Protein AF-A0A1F8NTC1-F1 (afdb_monomer_lite)

Sequence (89 aa):
MAVNSRLEEYASVLRIRTSGYRRNAAITGALFSFAFLAFVASGLVGGTWGRPQALELAGVAVLGSAFLTAWVRLEIARALAQVVTALRD

Foldseek 3Di:
DVVLVVLVVVLVVLVVVLVVLVVQLVVLVVVLVVLVVVLVVCPVPDDPPDDPNVVSVVVSVVSVVSNVVSVVSNVVSVVVSVVSVVVND

pLDDT: mean 76.8, std 8.32, range [54.03, 88.56]

Radius of gyration: 19.93 Å; chains: 1; bounding box: 47×14×60 Å

Secondary structure (DSSP, 8-state):
-HHHHHHHHHHHHHHHHHHHHHHHHHHHHHHHHHHHHHHH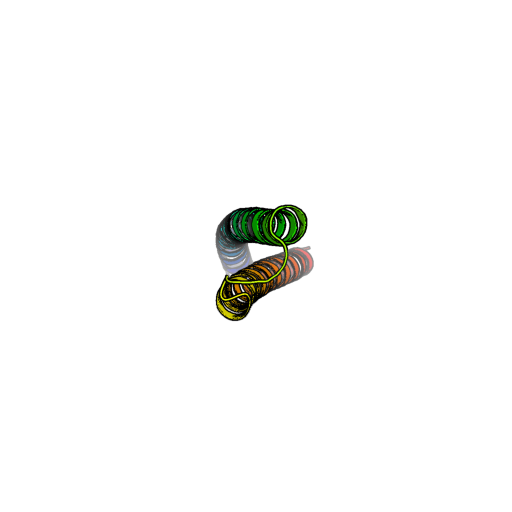HHHHHS-SSSS-HHHHHHHHHHHHHHHHHHHHHHHHHHHHHHHHHHTT-

Structure (mmCIF, N/CA/C/O backbone):
data_AF-A0A1F8NTC1-F1
#
_entry.id   AF-A0A1F8NTC1-F1
#
loop_
_atom_site.group_PDB
_atom_site.id
_atom_site.type_symbol
_atom_site.label_atom_id
_atom_site.label_alt_id
_atom_site.label_comp_id
_atom_site.label_asym_id
_atom_site.label_entity_id
_atom_site.label_seq_id
_atom_site.pdbx_PDB_ins_code
_atom_site.Cartn_x
_atom_site.Cartn_y
_atom_site.Cartn_z
_atom_site.occupancy
_atom_site.B_iso_or_equiv
_atom_site.auth_seq_id
_atom_site.auth_comp_id
_atom_site.auth_asym_id
_atom_site.auth_atom_id
_atom_site.pdbx_PDB_model_num
ATOM 1 N N . MET A 1 1 ? -22.504 -1.856 33.702 1.00 55.03 1 MET A N 1
ATOM 2 C CA . MET A 1 1 ? -22.123 -0.523 33.171 1.00 55.03 1 MET A CA 1
ATOM 3 C C . MET A 1 1 ? -20.658 -0.435 32.721 1.00 55.03 1 MET A C 1
ATOM 5 O O . MET A 1 1 ? -20.429 0.105 31.652 1.00 55.03 1 MET A O 1
ATOM 9 N N . ALA A 1 2 ? -19.681 -1.019 33.431 1.00 60.75 2 ALA A N 1
ATOM 10 C CA . ALA A 1 2 ? -18.249 -0.918 33.081 1.00 60.75 2 ALA A CA 1
ATOM 11 C C . ALA A 1 2 ? -17.798 -1.579 31.752 1.00 60.75 2 ALA A C 1
ATOM 13 O O . ALA A 1 2 ? -16.696 -1.314 31.286 1.00 60.75 2 ALA A O 1
ATOM 14 N N . VAL A 1 3 ? -18.606 -2.460 31.147 1.00 62.38 3 VAL A N 1
ATOM 15 C CA . VAL A 1 3 ? -18.287 -3.101 29.853 1.00 62.38 3 VAL A CA 1
ATOM 16 C C . VAL A 1 3 ? -18.590 -2.164 28.678 1.00 62.38 3 VAL A C 1
ATOM 18 O O . VAL A 1 3 ? -17.791 -2.075 27.751 1.00 62.38 3 VAL A O 1
ATOM 21 N N . ASN A 1 4 ? -19.682 -1.395 28.759 1.00 63.38 4 ASN A N 1
ATOM 22 C CA . ASN A 1 4 ? -20.060 -0.432 27.719 1.00 63.38 4 ASN A CA 1
ATOM 23 C C . ASN A 1 4 ? -19.052 0.717 27.602 1.00 63.38 4 ASN A C 1
ATOM 25 O O . ASN A 1 4 ? -18.684 1.092 26.494 1.00 63.38 4 ASN A O 1
ATOM 29 N N . SER A 1 5 ? -18.530 1.211 28.729 1.00 70.81 5 SER A N 1
ATOM 30 C CA . SER A 1 5 ? -17.507 2.264 28.715 1.00 70.81 5 SER A CA 1
ATOM 31 C C . SER A 1 5 ? -16.192 1.792 28.083 1.00 70.81 5 SER A C 1
ATOM 33 O O . SER A 1 5 ? -15.582 2.533 27.320 1.00 70.81 5 SER A O 1
ATOM 35 N N . ARG A 1 6 ? -15.775 0.537 28.326 1.00 72.44 6 ARG A N 1
ATOM 36 C CA . ARG A 1 6 ? -14.573 -0.043 27.694 1.00 72.44 6 ARG A CA 1
ATOM 37 C C . ARG A 1 6 ? -14.757 -0.287 26.197 1.00 72.44 6 ARG A C 1
ATOM 39 O O . ARG A 1 6 ? -13.799 -0.128 25.447 1.00 72.44 6 ARG A O 1
ATOM 46 N N . LEU A 1 7 ? -15.959 -0.675 25.765 1.00 70.38 7 LEU A N 1
ATOM 47 C CA . LEU A 1 7 ? -16.289 -0.854 24.347 1.00 70.38 7 LEU A CA 1
ATOM 48 C C . LEU A 1 7 ? -16.286 0.479 23.589 1.00 70.38 7 LEU A C 1
ATOM 50 O O . LEU A 1 7 ? -15.748 0.538 22.486 1.00 70.38 7 LEU A O 1
ATOM 54 N N . GLU A 1 8 ? -16.810 1.555 24.179 1.00 72.62 8 GLU A N 1
ATOM 55 C CA . GLU A 1 8 ? -16.733 2.899 23.589 1.00 72.62 8 GLU A CA 1
ATOM 56 C C . GLU A 1 8 ? -15.296 3.409 23.479 1.00 72.62 8 GLU A C 1
ATOM 58 O O . GLU A 1 8 ? -14.898 3.945 22.440 1.00 72.62 8 GLU A O 1
ATOM 63 N N . GLU A 1 9 ? -14.493 3.188 24.516 1.00 75.94 9 GLU A N 1
ATOM 64 C CA . GLU A 1 9 ? -13.086 3.572 24.521 1.00 75.94 9 GLU A CA 1
ATOM 65 C C . GLU A 1 9 ? -12.305 2.796 23.444 1.00 75.94 9 GLU A C 1
ATOM 67 O O . GLU A 1 9 ? -11.600 3.402 22.631 1.00 75.94 9 GLU A O 1
ATOM 72 N N . TYR A 1 10 ? -12.530 1.481 23.322 1.00 74.88 10 TYR A N 1
ATOM 73 C CA . TYR A 1 10 ? -11.952 0.658 22.252 1.00 74.88 10 TYR A CA 1
ATOM 74 C C . TYR A 1 10 ? -12.404 1.098 20.857 1.00 74.88 10 TYR A C 1
ATOM 76 O O . TYR A 1 10 ? -11.574 1.215 19.953 1.00 74.88 10 TYR A O 1
ATOM 84 N N . ALA A 1 11 ? -13.697 1.375 20.672 1.00 73.06 11 ALA A N 1
ATOM 85 C CA . ALA A 1 11 ? -14.242 1.843 19.403 1.00 73.06 11 ALA A CA 1
ATOM 86 C C . ALA A 1 11 ? -13.613 3.179 18.978 1.00 73.06 11 ALA A C 1
ATOM 88 O O . ALA A 1 11 ? -13.298 3.366 17.800 1.00 73.06 11 ALA A O 1
ATOM 89 N N . SER A 1 12 ? -13.361 4.088 19.927 1.00 75.94 12 SER A N 1
ATOM 90 C CA . SER A 1 12 ? -12.710 5.374 19.658 1.00 75.94 12 SER A CA 1
ATOM 91 C C . SER A 1 12 ? -11.265 5.201 19.160 1.00 75.94 12 SER A C 1
ATOM 93 O O . SER A 1 12 ? -10.887 5.770 18.130 1.00 75.94 12 SER A O 1
ATOM 95 N N . VAL A 1 13 ? -10.482 4.327 19.806 1.00 79.50 13 VAL A N 1
ATOM 96 C CA . VAL A 1 13 ? -9.099 4.002 19.417 1.00 79.50 13 VAL A CA 1
ATOM 97 C C . VAL A 1 13 ? -9.067 3.321 18.051 1.00 79.50 13 VAL A C 1
ATOM 99 O O . VAL A 1 13 ? -8.219 3.633 17.207 1.00 79.50 13 VAL A O 1
ATOM 102 N N . 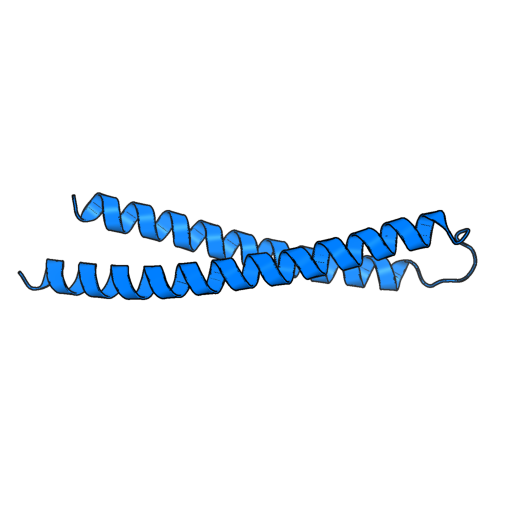LEU A 1 14 ? -10.019 2.422 17.798 1.00 77.38 14 LEU A N 1
ATOM 103 C CA . LEU A 1 14 ? -10.140 1.729 16.523 1.00 77.38 14 LEU A CA 1
ATOM 104 C C . LEU A 1 14 ? -10.446 2.704 15.378 1.00 77.38 14 LEU A C 1
ATOM 106 O O . LEU A 1 14 ? -9.880 2.557 14.294 1.00 77.38 14 LEU A O 1
ATOM 110 N N . ARG A 1 15 ? -11.265 3.735 15.632 1.00 77.06 15 ARG A N 1
ATOM 111 C CA . ARG A 1 15 ? -11.613 4.800 14.674 1.00 77.06 15 ARG A CA 1
ATOM 112 C C . ARG A 1 15 ? -10.404 5.668 14.307 1.00 77.06 15 ARG A C 1
ATOM 114 O O . ARG A 1 15 ? -10.184 5.976 13.134 1.00 77.06 15 ARG A O 1
ATOM 121 N N . ILE A 1 16 ? -9.577 6.013 15.297 1.00 79.81 16 ILE A N 1
ATOM 122 C CA . ILE A 1 16 ? -8.322 6.753 15.083 1.00 79.81 16 ILE A CA 1
ATOM 123 C C . ILE A 1 16 ? -7.347 5.907 14.251 1.00 79.81 16 ILE A C 1
ATOM 125 O O . ILE A 1 16 ? -6.786 6.394 13.265 1.00 79.81 16 ILE A O 1
ATOM 129 N N . ARG A 1 17 ? -7.192 4.617 14.581 1.00 77.31 17 ARG A N 1
ATOM 130 C CA . ARG A 1 17 ? -6.324 3.699 13.825 1.00 77.31 17 ARG A CA 1
ATOM 131 C C . ARG A 1 17 ? -6.806 3.466 12.394 1.00 77.31 17 ARG A C 1
ATOM 133 O O . ARG A 1 17 ? -5.982 3.500 11.485 1.00 77.31 17 ARG A O 1
ATOM 140 N N . THR A 1 18 ? -8.108 3.287 12.161 1.00 77.62 18 THR A N 1
ATOM 141 C CA . THR A 1 18 ? -8.653 3.137 10.795 1.00 77.62 18 THR A CA 1
ATOM 142 C C . THR A 1 18 ? -8.392 4.376 9.945 1.00 77.62 18 THR A C 1
ATOM 144 O O . THR A 1 18 ? -8.025 4.241 8.779 1.00 77.62 18 THR A O 1
ATOM 147 N N . SER A 1 19 ? -8.522 5.578 10.516 1.00 78.19 19 SER A N 1
ATOM 148 C CA . SER A 1 19 ? -8.185 6.826 9.819 1.00 78.19 19 SER A CA 1
ATOM 149 C C . SER A 1 19 ? -6.703 6.875 9.417 1.00 78.19 19 SER A C 1
ATOM 151 O O . SER A 1 19 ? -6.376 7.180 8.266 1.00 78.19 19 SER A O 1
ATOM 153 N N . GLY A 1 20 ? -5.805 6.480 10.328 1.00 79.25 20 GLY A N 1
ATOM 154 C CA . GLY A 1 20 ? -4.369 6.372 10.054 1.00 79.25 20 GLY A CA 1
ATOM 155 C C . GLY A 1 20 ? -4.039 5.339 8.972 1.00 79.25 20 GLY A C 1
ATOM 156 O O . GLY A 1 20 ? -3.327 5.650 8.016 1.00 79.25 20 GLY A O 1
ATOM 157 N N . TYR A 1 21 ? -4.610 4.133 9.056 1.00 78.31 21 TYR A N 1
ATOM 158 C CA . TYR A 1 21 ? -4.419 3.094 8.039 1.00 78.31 21 TYR A CA 1
ATOM 159 C C . TYR A 1 21 ? -4.978 3.501 6.676 1.00 78.31 21 TYR A C 1
ATOM 161 O O . TYR A 1 21 ? -4.366 3.187 5.659 1.00 78.31 21 TYR A O 1
ATOM 169 N N . ARG A 1 22 ? -6.081 4.259 6.635 1.00 79.19 22 ARG A N 1
ATOM 170 C CA . ARG A 1 22 ? -6.651 4.769 5.382 1.00 79.19 22 ARG A CA 1
ATOM 171 C C . ARG A 1 22 ? -5.708 5.753 4.702 1.00 79.19 22 ARG A C 1
ATOM 173 O O . ARG A 1 22 ? -5.499 5.647 3.497 1.00 79.19 22 ARG A O 1
ATOM 180 N N . ARG A 1 23 ? -5.126 6.686 5.464 1.00 79.88 23 ARG A N 1
ATOM 181 C CA . ARG A 1 23 ? -4.119 7.623 4.942 1.00 79.88 23 ARG A CA 1
ATOM 182 C C . ARG A 1 23 ? -2.875 6.887 4.450 1.00 79.88 23 ARG A C 1
ATOM 184 O O . ARG A 1 23 ? -2.441 7.157 3.338 1.00 79.88 23 ARG A O 1
ATOM 191 N N . ASN A 1 24 ? -2.357 5.927 5.217 1.00 78.94 24 ASN A N 1
ATOM 192 C CA . ASN A 1 24 ? -1.197 5.140 4.791 1.00 78.94 24 ASN A CA 1
ATOM 193 C C . ASN A 1 24 ? -1.478 4.341 3.516 1.00 78.94 24 ASN A C 1
ATOM 195 O O . ASN A 1 24 ? -0.695 4.423 2.580 1.00 78.94 24 ASN A O 1
ATOM 199 N N . ALA A 1 25 ? -2.609 3.636 3.434 1.00 79.81 25 ALA A N 1
ATOM 200 C CA . ALA A 1 25 ? -2.983 2.902 2.227 1.00 79.81 25 ALA A CA 1
ATOM 201 C C . ALA A 1 25 ? -3.121 3.833 1.011 1.00 79.81 25 ALA A C 1
ATOM 203 O O . ALA A 1 25 ? -2.650 3.494 -0.071 1.00 79.81 25 ALA A O 1
ATOM 204 N N . ALA A 1 26 ? -3.702 5.026 1.188 1.00 79.44 26 ALA A N 1
ATOM 205 C CA . ALA A 1 26 ? -3.824 6.013 0.118 1.00 79.44 26 ALA A CA 1
ATOM 206 C C . ALA A 1 26 ? -2.460 6.550 -0.350 1.00 79.44 26 ALA A C 1
ATOM 208 O O . ALA A 1 26 ? -2.212 6.607 -1.551 1.00 79.44 26 ALA A O 1
ATOM 209 N N . ILE A 1 27 ? -1.563 6.902 0.578 1.00 82.06 27 ILE A N 1
ATOM 210 C CA . ILE A 1 27 ? -0.222 7.415 0.255 1.00 82.06 27 ILE A CA 1
ATOM 211 C C . ILE A 1 27 ? 0.615 6.332 -0.430 1.00 82.06 27 ILE A C 1
ATOM 213 O O . ILE A 1 27 ? 1.184 6.574 -1.493 1.00 82.06 27 ILE A O 1
ATOM 217 N N . THR A 1 28 ? 0.669 5.124 0.137 1.00 82.06 28 THR A N 1
ATOM 218 C CA . THR A 1 28 ? 1.433 4.015 -0.447 1.00 82.06 28 THR A CA 1
ATOM 219 C C . THR A 1 28 ? 0.859 3.593 -1.800 1.00 82.06 28 THR A C 1
ATOM 221 O O . THR A 1 28 ? 1.623 3.313 -2.718 1.00 82.06 28 THR A O 1
ATOM 224 N N . GLY A 1 29 ? -0.467 3.620 -1.961 1.00 79.19 29 GLY A N 1
ATOM 225 C CA . GLY A 1 29 ? -1.126 3.357 -3.241 1.00 79.19 29 GLY A CA 1
ATOM 226 C C . GLY A 1 29 ? -0.810 4.407 -4.299 1.00 79.19 29 GLY A C 1
ATOM 227 O O . GLY A 1 29 ? -0.511 4.051 -5.433 1.00 79.19 29 GLY A O 1
ATOM 228 N N . ALA A 1 30 ? -0.801 5.692 -3.936 1.00 85.12 30 ALA A N 1
ATOM 229 C CA . ALA A 1 30 ? -0.417 6.766 -4.850 1.00 85.12 30 ALA A CA 1
ATOM 230 C C . ALA A 1 30 ? 1.047 6.634 -5.305 1.00 85.12 30 ALA A C 1
ATOM 232 O O . ALA A 1 30 ? 1.328 6.743 -6.497 1.00 85.12 30 ALA A O 1
ATOM 233 N N . LEU A 1 31 ? 1.963 6.338 -4.374 1.00 84.31 31 LEU A N 1
ATOM 234 C CA . LEU A 1 31 ? 3.376 6.097 -4.682 1.00 84.31 31 LEU A CA 1
ATOM 235 C C . LEU A 1 31 ? 3.562 4.885 -5.602 1.00 84.31 31 LEU A C 1
ATOM 237 O O . LEU A 1 31 ? 4.319 4.965 -6.569 1.00 84.31 31 LEU A O 1
ATOM 241 N N . PHE A 1 32 ? 2.848 3.788 -5.338 1.00 84.25 32 PHE A N 1
ATOM 242 C CA . PHE A 1 32 ? 2.866 2.608 -6.198 1.00 84.25 32 PHE A CA 1
ATOM 243 C C . PHE A 1 32 ? 2.348 2.921 -7.604 1.00 84.25 32 PHE A C 1
ATOM 245 O O . PHE A 1 32 ? 3.033 2.619 -8.575 1.00 84.25 32 PHE A O 1
ATOM 252 N N . SER A 1 33 ? 1.189 3.574 -7.729 1.00 84.69 33 SER A N 1
ATOM 253 C CA . SER A 1 33 ? 0.616 3.944 -9.028 1.00 84.69 33 SER A CA 1
ATOM 254 C C . SER A 1 33 ? 1.548 4.851 -9.829 1.00 84.69 33 SER A C 1
ATOM 256 O O . SER A 1 33 ? 1.711 4.652 -11.029 1.00 84.69 33 SER A O 1
ATOM 258 N N . PHE A 1 34 ? 2.197 5.818 -9.174 1.00 88.56 34 PHE A N 1
ATOM 259 C CA . PHE A 1 34 ? 3.159 6.702 -9.829 1.00 88.56 34 PHE A CA 1
ATOM 260 C C . PHE A 1 34 ? 4.392 5.933 -10.327 1.00 88.56 34 PHE A C 1
ATOM 262 O O . PHE A 1 34 ? 4.785 6.084 -11.481 1.00 88.56 34 PHE A O 1
ATOM 269 N N . ALA A 1 35 ? 4.963 5.059 -9.492 1.00 84.38 35 ALA A N 1
ATOM 270 C CA . ALA A 1 35 ? 6.097 4.218 -9.872 1.00 84.38 35 ALA A CA 1
ATOM 271 C C . ALA A 1 35 ? 5.740 3.224 -10.990 1.00 84.38 35 ALA A C 1
ATOM 273 O O . ALA A 1 35 ? 6.523 3.024 -11.916 1.00 84.38 35 ALA A O 1
ATOM 274 N N . PHE A 1 36 ? 4.542 2.640 -10.942 1.00 84.31 36 PHE A N 1
ATOM 275 C CA . PHE A 1 36 ? 4.044 1.728 -11.966 1.00 84.31 36 PHE A CA 1
ATOM 276 C C . PHE A 1 36 ? 3.832 2.443 -13.304 1.00 84.31 36 PHE A C 1
ATOM 278 O O . PHE A 1 36 ? 4.274 1.951 -14.338 1.00 84.31 36 PHE A O 1
ATOM 285 N N . LEU A 1 37 ? 3.224 3.634 -13.299 1.00 87.25 37 LEU A N 1
ATOM 286 C CA . LEU A 1 37 ? 3.068 4.445 -14.509 1.00 87.25 37 LEU A CA 1
ATOM 287 C C . LEU A 1 37 ? 4.419 4.868 -15.091 1.00 87.25 37 LEU A C 1
ATOM 289 O O . LEU A 1 37 ? 4.592 4.817 -16.306 1.00 87.25 37 LEU A O 1
ATOM 293 N N . ALA A 1 38 ? 5.383 5.237 -14.245 1.00 85.06 38 ALA A N 1
ATOM 294 C CA . ALA A 1 38 ? 6.739 5.558 -14.682 1.00 85.06 38 ALA A CA 1
ATOM 295 C C . ALA A 1 38 ? 7.437 4.350 -15.331 1.00 85.06 38 ALA A C 1
ATOM 297 O O . ALA A 1 38 ? 8.102 4.519 -16.349 1.00 85.06 38 ALA A O 1
ATOM 298 N N . PHE A 1 39 ? 7.240 3.142 -14.792 1.00 83.69 39 PHE A N 1
ATOM 299 C CA . PHE A 1 39 ? 7.739 1.893 -15.377 1.00 83.69 39 PHE A CA 1
ATOM 300 C C . PHE A 1 39 ? 7.076 1.565 -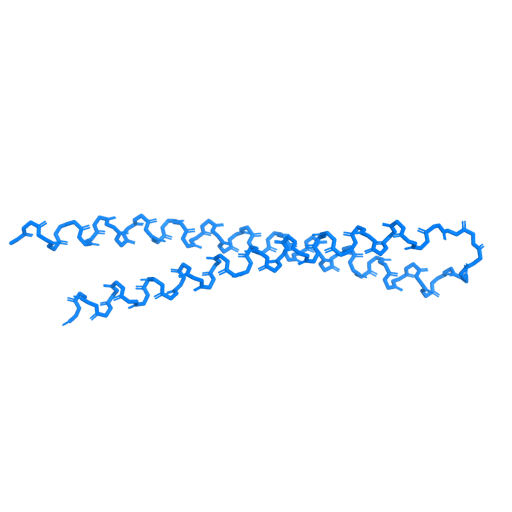16.724 1.00 83.69 39 PHE A C 1
ATOM 302 O O . PHE A 1 39 ? 7.745 1.220 -17.693 1.00 83.69 39 PHE A O 1
ATOM 309 N N . VAL A 1 40 ? 5.754 1.716 -16.829 1.00 83.56 40 VAL A N 1
ATOM 310 C CA . VAL A 1 40 ? 5.050 1.509 -18.105 1.00 83.56 40 VAL A CA 1
ATOM 311 C C . VAL A 1 40 ? 5.519 2.532 -19.145 1.00 83.56 40 VAL A C 1
ATOM 313 O O . VAL A 1 40 ? 5.816 2.167 -20.280 1.00 83.56 40 VAL A O 1
ATOM 316 N N . ALA A 1 41 ? 5.652 3.803 -18.759 1.00 83.19 41 ALA A N 1
ATOM 317 C CA . ALA A 1 41 ? 6.151 4.857 -19.637 1.00 83.19 41 ALA A CA 1
ATOM 318 C C . ALA A 1 41 ? 7.618 4.634 -20.049 1.00 83.19 41 ALA A C 1
ATOM 320 O O . ALA A 1 41 ? 7.960 4.871 -21.207 1.00 83.19 41 ALA A O 1
ATOM 321 N N . SER A 1 42 ? 8.479 4.142 -19.146 1.00 78.56 42 SER A N 1
ATOM 322 C CA . SER A 1 42 ? 9.879 3.830 -19.469 1.00 78.56 42 SER A CA 1
ATOM 323 C C . SER A 1 42 ? 9.972 2.723 -20.522 1.00 78.56 42 SER A C 1
ATOM 325 O O . SER A 1 42 ? 10.743 2.863 -21.474 1.00 78.56 42 SER A O 1
ATOM 327 N N . GLY A 1 43 ? 9.133 1.688 -20.412 1.00 74.88 43 GLY A N 1
ATOM 328 C CA . GLY A 1 43 ? 9.043 0.599 -21.387 1.00 74.88 43 GLY A CA 1
ATOM 329 C C . GLY A 1 43 ? 8.504 1.020 -22.759 1.00 74.88 43 GLY A C 1
ATOM 330 O O . GLY A 1 43 ? 8.880 0.422 -23.763 1.00 74.88 43 GLY A O 1
ATOM 331 N N . LEU A 1 44 ? 7.662 2.058 -22.823 1.00 77.31 44 LEU A N 1
ATOM 332 C CA . LEU A 1 44 ? 7.123 2.590 -24.082 1.00 77.31 44 LEU A CA 1
ATOM 333 C C . LEU A 1 44 ? 8.093 3.541 -24.804 1.00 77.31 44 LEU A C 1
ATOM 335 O O . LEU A 1 44 ? 8.084 3.602 -26.030 1.00 77.31 44 LEU A O 1
ATOM 339 N N . VAL A 1 45 ? 8.913 4.293 -24.060 1.00 74.12 45 VAL A N 1
ATOM 340 C CA . VAL A 1 45 ? 9.813 5.327 -24.612 1.00 74.12 45 VAL A CA 1
ATOM 341 C C . VAL A 1 45 ? 11.199 4.775 -24.967 1.00 74.12 45 VAL A C 1
ATOM 343 O O . VAL A 1 45 ? 11.842 5.278 -25.886 1.00 74.12 45 VAL A O 1
ATOM 346 N N . GLY A 1 4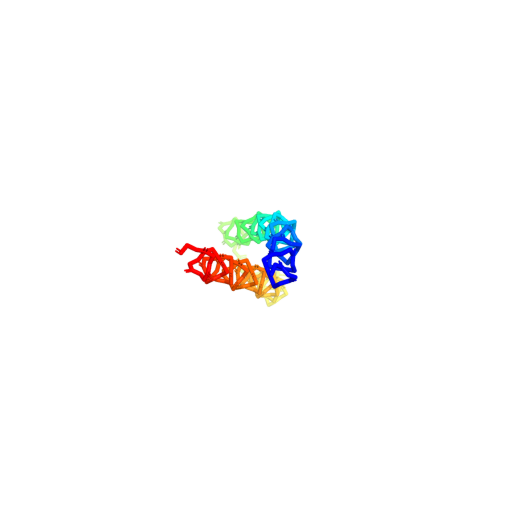6 ? 11.683 3.751 -24.261 1.00 59.81 46 GLY A N 1
ATOM 347 C CA . GLY A 1 46 ? 13.018 3.193 -24.466 1.00 59.81 46 GLY A CA 1
ATOM 348 C C . GLY A 1 46 ? 12.967 1.733 -24.885 1.00 59.81 46 GLY A C 1
ATOM 349 O O . GLY A 1 46 ? 12.689 0.867 -24.059 1.00 59.81 46 GLY A O 1
ATOM 350 N N . GLY A 1 47 ? 13.311 1.449 -26.147 1.00 58.50 47 GLY A N 1
ATOM 351 C CA . GLY A 1 47 ? 13.651 0.096 -26.585 1.00 58.50 47 GLY A CA 1
ATOM 352 C C . GLY A 1 47 ? 14.626 -0.548 -25.593 1.00 58.50 47 GLY A C 1
ATOM 353 O O . GLY A 1 47 ? 15.568 0.090 -25.131 1.00 58.50 47 GLY A O 1
ATOM 354 N N . THR A 1 48 ? 14.357 -1.800 -25.237 1.00 55.84 48 THR A N 1
ATOM 355 C CA . THR A 1 48 ? 14.841 -2.568 -24.073 1.00 55.84 48 THR A CA 1
ATOM 356 C C . THR A 1 48 ? 16.357 -2.821 -23.978 1.00 55.84 48 THR A C 1
ATOM 358 O O . THR A 1 48 ? 16.800 -3.714 -23.260 1.00 55.84 48 THR A O 1
ATOM 361 N N . TRP A 1 49 ? 17.182 -2.063 -24.690 1.00 54.84 49 TRP A N 1
ATOM 362 C CA . TRP A 1 49 ? 18.604 -2.314 -24.880 1.00 54.84 49 TRP A CA 1
ATOM 363 C C . TRP A 1 49 ? 19.433 -1.328 -24.049 1.00 54.84 49 TRP A C 1
ATOM 365 O O . TRP A 1 49 ? 19.913 -0.323 -24.561 1.00 54.84 49 TRP A O 1
ATOM 375 N N . GLY A 1 50 ? 19.586 -1.589 -22.744 1.00 60.09 50 GLY A N 1
ATOM 376 C CA . GLY A 1 50 ? 20.635 -0.933 -21.940 1.00 60.09 50 GLY A CA 1
ATOM 377 C C . GLY A 1 50 ? 20.288 -0.541 -20.502 1.00 60.09 50 GLY A C 1
ATOM 378 O O . GLY A 1 50 ? 21.194 -0.194 -19.748 1.00 60.09 50 GLY A O 1
ATOM 379 N N . ARG A 1 51 ? 19.017 -0.608 -20.079 1.00 65.06 51 ARG A N 1
ATOM 380 C CA . ARG A 1 51 ? 18.624 -0.347 -18.680 1.00 65.06 51 ARG A CA 1
ATOM 381 C C . ARG A 1 51 ? 18.433 -1.648 -17.892 1.00 65.06 51 ARG A C 1
ATOM 383 O O . ARG A 1 51 ? 17.880 -2.600 -18.443 1.00 65.06 51 ARG A O 1
ATOM 390 N N . PRO A 1 52 ? 18.828 -1.704 -16.605 1.00 70.88 52 PRO A N 1
ATOM 391 C CA . PRO A 1 52 ? 18.587 -2.865 -15.756 1.00 70.88 52 PRO A CA 1
ATOM 392 C C . PRO A 1 52 ? 17.099 -2.947 -15.384 1.00 70.88 52 PRO A C 1
ATOM 394 O O . PRO A 1 52 ? 16.691 -2.559 -14.291 1.00 70.88 52 PRO A O 1
ATOM 397 N N . GLN A 1 53 ? 16.283 -3.486 -16.292 1.00 75.62 53 GLN A N 1
ATOM 398 C CA . GLN A 1 53 ? 14.841 -3.691 -16.101 1.00 75.62 53 GLN A CA 1
ATOM 399 C C . GLN A 1 53 ? 14.526 -4.463 -14.814 1.00 75.62 53 GLN A C 1
ATOM 401 O O . GLN A 1 53 ? 13.516 -4.197 -14.172 1.00 75.62 53 GLN A O 1
ATOM 406 N N . ALA A 1 54 ? 15.420 -5.366 -14.397 1.00 76.94 54 ALA A N 1
ATOM 407 C CA . ALA A 1 54 ? 15.297 -6.116 -13.151 1.00 76.94 54 ALA A CA 1
ATOM 408 C C . ALA A 1 54 ? 15.231 -5.217 -11.900 1.00 76.94 54 ALA A C 1
ATOM 410 O O . ALA A 1 54 ? 14.487 -5.530 -10.975 1.00 76.94 54 ALA A O 1
ATOM 411 N N . LEU A 1 55 ? 15.963 -4.094 -11.869 1.00 78.25 55 LEU A N 1
ATOM 412 C CA . LEU A 1 55 ? 15.927 -3.155 -10.740 1.00 78.25 55 LEU A CA 1
ATOM 413 C C . LEU A 1 55 ? 14.620 -2.356 -10.707 1.00 78.25 55 LEU A C 1
ATOM 415 O O . LEU A 1 55 ? 14.056 -2.153 -9.632 1.00 78.25 55 LEU A O 1
ATOM 419 N N . GLU A 1 56 ? 14.109 -1.944 -11.869 1.00 78.44 56 GLU A N 1
ATOM 420 C CA . GLU A 1 56 ? 12.820 -1.247 -11.963 1.00 78.44 56 GLU A CA 1
ATOM 421 C C . GLU A 1 56 ? 11.665 -2.172 -11.542 1.00 78.44 56 GLU A C 1
ATOM 423 O O . GLU A 1 56 ? 10.835 -1.794 -10.713 1.00 78.44 56 GLU A O 1
ATOM 428 N N . LEU A 1 57 ? 11.670 -3.421 -12.019 1.00 80.69 57 LEU A N 1
ATOM 429 C CA . LEU A 1 57 ? 10.696 -4.449 -11.641 1.00 80.69 57 LEU A CA 1
ATOM 430 C C . LEU A 1 57 ? 10.747 -4.772 -10.143 1.00 80.69 57 LEU A C 1
ATOM 432 O O . LEU A 1 57 ? 9.700 -4.871 -9.503 1.00 80.69 57 LEU A O 1
ATOM 436 N N . ALA A 1 58 ? 11.946 -4.888 -9.565 1.00 84.00 58 ALA A N 1
ATOM 437 C CA . ALA A 1 58 ? 12.116 -5.095 -8.129 1.00 84.00 58 ALA A CA 1
ATOM 438 C C . ALA A 1 58 ? 11.546 -3.920 -7.315 1.00 84.00 58 ALA A C 1
ATOM 440 O O . ALA A 1 58 ? 10.838 -4.140 -6.332 1.00 84.00 58 ALA A O 1
ATOM 441 N N . GLY A 1 59 ? 11.788 -2.677 -7.748 1.00 82.56 59 GLY A N 1
ATOM 442 C CA . GLY A 1 59 ? 11.224 -1.481 -7.115 1.00 82.56 59 GLY A CA 1
ATOM 443 C C . GLY A 1 59 ? 9.694 -1.467 -7.138 1.00 82.56 59 GLY A C 1
ATOM 444 O O . GLY A 1 59 ? 9.057 -1.252 -6.104 1.00 82.56 59 GLY A O 1
ATOM 445 N N . VAL A 1 60 ? 9.095 -1.772 -8.293 1.00 86.19 60 VAL A N 1
ATOM 446 C CA . VAL A 1 60 ? 7.636 -1.883 -8.446 1.00 86.19 60 VAL A CA 1
ATOM 447 C C . VAL A 1 60 ? 7.071 -3.008 -7.572 1.00 86.19 60 VAL A C 1
ATOM 449 O O . VAL A 1 60 ? 6.060 -2.803 -6.903 1.00 86.19 60 VAL A O 1
ATOM 452 N N . ALA A 1 61 ? 7.728 -4.169 -7.511 1.00 83.75 61 ALA A N 1
ATOM 453 C CA . ALA A 1 61 ? 7.282 -5.305 -6.702 1.00 83.75 61 ALA A CA 1
ATOM 454 C C . ALA A 1 61 ? 7.305 -5.005 -5.191 1.00 83.75 61 ALA A C 1
ATOM 456 O O . ALA A 1 61 ? 6.360 -5.352 -4.475 1.00 83.75 61 ALA A O 1
ATOM 457 N N . VAL A 1 62 ? 8.343 -4.318 -4.701 1.00 88.56 62 VAL A N 1
ATOM 458 C CA . VAL A 1 62 ? 8.438 -3.892 -3.294 1.00 88.56 62 VAL A CA 1
ATOM 459 C C . VAL A 1 62 ? 7.351 -2.868 -2.964 1.00 88.56 62 VAL A C 1
ATOM 461 O O . VAL A 1 62 ? 6.644 -3.026 -1.967 1.00 88.56 62 VAL A O 1
ATOM 464 N N . LEU A 1 63 ? 7.161 -1.854 -3.815 1.00 81.81 63 LEU A N 1
ATOM 465 C CA . LEU A 1 63 ? 6.113 -0.846 -3.623 1.00 81.81 63 LEU A CA 1
ATOM 466 C C . LEU A 1 63 ? 4.705 -1.453 -3.695 1.00 81.81 63 LEU A C 1
ATOM 468 O O . LEU A 1 63 ? 3.847 -1.106 -2.883 1.00 81.81 63 LEU A O 1
ATOM 472 N N . GLY A 1 64 ? 4.480 -2.403 -4.605 1.00 82.12 64 GLY A N 1
ATOM 473 C CA . GLY A 1 64 ? 3.220 -3.136 -4.719 1.00 82.12 64 GLY A CA 1
ATOM 474 C C . GLY A 1 64 ? 2.930 -3.975 -3.477 1.00 82.12 64 GLY A C 1
ATOM 475 O O . GLY A 1 64 ? 1.824 -3.933 -2.940 1.00 82.12 64 GLY A O 1
ATOM 476 N N . SER A 1 65 ? 3.945 -4.664 -2.950 1.00 86.25 65 SER A N 1
ATOM 477 C CA . SER A 1 65 ? 3.837 -5.443 -1.708 1.00 86.25 65 SER A CA 1
ATOM 478 C C . SER A 1 65 ? 3.551 -4.552 -0.492 1.00 86.25 65 SER A C 1
ATOM 480 O O . SER 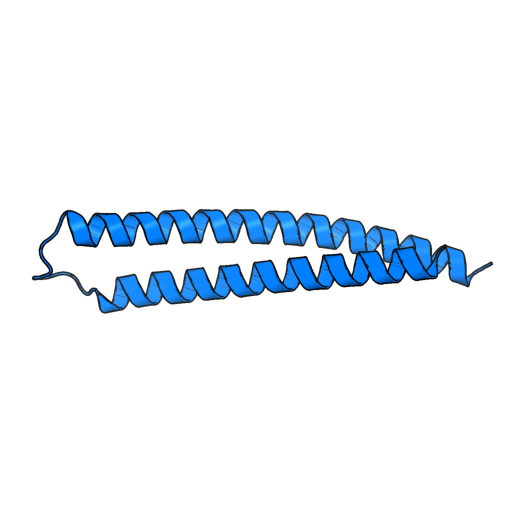A 1 65 ? 2.717 -4.887 0.355 1.00 86.25 65 SER A O 1
ATOM 482 N N . ALA A 1 66 ? 4.195 -3.383 -0.416 1.00 80.50 66 ALA A N 1
ATOM 483 C CA . ALA A 1 66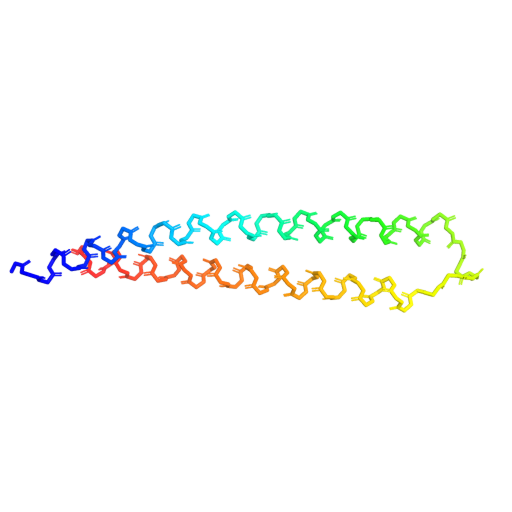 ? 3.941 -2.394 0.628 1.00 80.50 66 ALA A CA 1
ATOM 484 C C . ALA A 1 66 ? 2.504 -1.851 0.559 1.00 80.50 66 ALA A C 1
ATOM 486 O O . ALA A 1 66 ? 1.836 -1.739 1.591 1.00 80.50 66 ALA A O 1
ATOM 487 N N . PHE A 1 67 ? 2.003 -1.572 -0.648 1.00 80.12 67 PHE A N 1
ATOM 488 C CA . PHE A 1 67 ? 0.622 -1.144 -0.857 1.00 80.12 67 PHE A CA 1
ATOM 489 C C . PHE A 1 67 ? -0.383 -2.227 -0.455 1.00 80.12 67 PHE A C 1
ATOM 491 O O . PHE A 1 67 ? -1.287 -1.943 0.330 1.00 80.12 67 PHE A O 1
ATOM 498 N N . LEU A 1 68 ? -0.195 -3.471 -0.910 1.00 83.06 68 LEU A N 1
ATOM 499 C CA . LEU A 1 68 ? -1.042 -4.608 -0.532 1.00 83.06 68 LEU A CA 1
ATOM 500 C C . LEU A 1 68 ? -1.095 -4.786 0.987 1.00 83.06 68 LEU A C 1
ATOM 502 O O . LEU A 1 68 ? -2.171 -4.935 1.561 1.00 83.06 68 LEU A O 1
ATOM 506 N N . THR A 1 69 ? 0.051 -4.690 1.660 1.00 86.62 69 THR A N 1
ATOM 507 C CA . THR A 1 69 ? 0.119 -4.786 3.123 1.00 86.62 69 THR A CA 1
ATOM 508 C C . THR A 1 69 ? -0.662 -3.657 3.802 1.00 86.62 69 THR A C 1
ATOM 510 O O . THR A 1 69 ? -1.406 -3.897 4.757 1.00 86.62 69 THR A O 1
ATOM 513 N N . ALA A 1 70 ? -0.519 -2.419 3.321 1.00 80.69 70 ALA A N 1
ATOM 514 C CA . ALA A 1 70 ? -1.250 -1.272 3.853 1.00 80.69 70 ALA A CA 1
ATOM 515 C C . ALA A 1 70 ? -2.766 -1.395 3.616 1.00 80.69 70 ALA A C 1
ATOM 517 O O . ALA A 1 70 ? -3.555 -1.086 4.511 1.00 80.69 70 ALA A O 1
ATOM 518 N N . TRP A 1 71 ? -3.166 -1.902 2.449 1.00 79.94 71 TRP A N 1
ATOM 519 C CA . TRP A 1 71 ? -4.557 -2.165 2.095 1.00 79.94 71 TRP A CA 1
ATOM 520 C C . TRP A 1 71 ? -5.185 -3.243 2.984 1.00 79.94 71 TRP A C 1
ATOM 522 O O . TRP A 1 71 ? -6.236 -3.015 3.579 1.00 79.94 71 TRP A O 1
ATOM 532 N N . VAL A 1 72 ? -4.514 -4.385 3.159 1.00 86.81 72 VAL A N 1
ATOM 533 C CA . VAL A 1 72 ? -4.990 -5.474 4.029 1.00 86.81 72 VAL A CA 1
ATOM 534 C C . VAL A 1 72 ? -5.162 -4.990 5.470 1.00 86.81 72 VAL A C 1
ATOM 536 O O . VAL A 1 72 ? -6.178 -5.275 6.100 1.00 86.81 72 VAL A O 1
ATOM 539 N N . ARG A 1 73 ? -4.217 -4.195 5.995 1.00 83.12 73 ARG A N 1
ATOM 540 C CA . ARG A 1 73 ? -4.338 -3.604 7.341 1.00 83.12 73 ARG A CA 1
ATOM 541 C C . ARG A 1 73 ? -5.552 -2.687 7.472 1.00 83.12 73 ARG A C 1
ATOM 543 O O . ARG A 1 73 ? -6.209 -2.706 8.512 1.00 83.12 73 ARG A O 1
ATOM 550 N N . LEU A 1 74 ? -5.853 -1.896 6.442 1.00 81.38 74 LEU A N 1
ATOM 551 C CA . LEU A 1 74 ? -7.050 -1.057 6.419 1.00 81.38 74 LEU A CA 1
ATOM 552 C C . LEU A 1 74 ? -8.325 -1.907 6.448 1.00 81.38 74 LEU A C 1
ATOM 554 O O . LEU A 1 74 ? -9.243 -1.589 7.203 1.00 81.38 74 LEU A O 1
ATOM 558 N N . GLU A 1 75 ? -8.371 -2.982 5.667 1.00 83.00 75 GLU A N 1
ATOM 559 C CA . GLU A 1 75 ? -9.568 -3.811 5.553 1.00 83.00 75 GLU A CA 1
ATOM 560 C C . GLU A 1 75 ? -9.836 -4.626 6.823 1.00 83.00 75 GLU A C 1
ATOM 562 O O . GLU A 1 75 ? -10.965 -4.652 7.309 1.00 83.00 75 GLU A O 1
ATOM 567 N N . ILE A 1 76 ? -8.788 -5.163 7.456 1.00 83.62 76 ILE A N 1
ATOM 568 C CA . ILE A 1 76 ? -8.891 -5.783 8.787 1.00 83.62 76 ILE A CA 1
ATOM 569 C C . ILE A 1 76 ? -9.423 -4.771 9.809 1.00 83.62 76 ILE A C 1
ATOM 571 O O . ILE A 1 76 ? -10.309 -5.088 10.600 1.00 83.62 76 ILE A O 1
ATOM 575 N N . ALA A 1 77 ? -8.915 -3.536 9.795 1.00 77.62 77 ALA A N 1
ATOM 576 C CA . ALA A 1 77 ? -9.356 -2.511 10.734 1.00 77.62 77 ALA A CA 1
ATOM 577 C C . ALA A 1 77 ? -10.824 -2.096 10.508 1.00 77.62 77 ALA A C 1
ATOM 579 O O . ALA A 1 77 ? -11.534 -1.817 11.474 1.00 77.62 77 ALA A O 1
ATOM 580 N N . ARG A 1 78 ? -11.300 -2.093 9.255 1.00 78.56 78 ARG A N 1
ATOM 581 C CA . ARG A 1 78 ? -12.717 -1.875 8.917 1.00 78.56 78 ARG A CA 1
ATOM 582 C C . ARG A 1 78 ? -13.604 -3.027 9.376 1.00 78.56 78 ARG A C 1
ATOM 584 O O . ARG A 1 78 ? -14.634 -2.766 9.991 1.00 78.56 78 ARG A O 1
ATOM 591 N N . ALA A 1 79 ? -13.190 -4.270 9.134 1.00 78.44 79 ALA A N 1
ATOM 592 C CA . ALA A 1 79 ? -13.920 -5.455 9.576 1.00 78.44 79 ALA A CA 1
ATOM 593 C C . ALA A 1 79 ? -14.042 -5.496 11.109 1.00 78.44 79 ALA A C 1
ATOM 595 O O . ALA A 1 79 ? -15.128 -5.700 11.645 1.00 78.44 79 ALA A O 1
ATOM 596 N N . LEU A 1 80 ? -12.954 -5.198 11.830 1.00 77.94 80 LEU A N 1
ATOM 597 C CA . LEU A 1 80 ? -12.979 -5.084 13.291 1.00 77.94 80 LEU A CA 1
ATOM 598 C C . LEU A 1 80 ? -13.929 -3.977 13.768 1.00 77.94 80 LEU A C 1
ATOM 600 O O . LEU A 1 80 ? -14.641 -4.173 14.749 1.00 77.94 80 LEU A O 1
ATOM 604 N N . ALA A 1 81 ? -13.975 -2.834 13.076 1.00 75.75 81 ALA A N 1
ATOM 605 C CA . ALA A 1 81 ? -14.894 -1.754 13.427 1.00 75.75 81 ALA A CA 1
ATOM 606 C C . ALA A 1 81 ? -16.358 -2.177 13.271 1.00 75.75 81 ALA A C 1
ATOM 608 O O . ALA A 1 81 ? -17.150 -1.893 14.163 1.00 75.75 81 ALA A O 1
ATOM 609 N N . GLN A 1 82 ? -16.688 -2.899 12.196 1.00 77.31 82 GLN A N 1
ATOM 610 C CA . GLN A 1 82 ? -18.033 -3.432 11.963 1.00 77.31 82 GLN A CA 1
ATOM 611 C C . GLN A 1 82 ? -18.459 -4.434 13.042 1.00 77.31 82 GLN A C 1
ATOM 613 O O . GLN A 1 82 ? -19.583 -4.359 13.533 1.00 77.31 82 GLN A O 1
ATOM 618 N N . VAL A 1 83 ? -17.561 -5.335 13.454 1.00 78.44 83 VAL A N 1
ATOM 619 C CA . VAL A 1 83 ? -17.840 -6.313 14.521 1.00 78.44 83 VAL A CA 1
ATOM 620 C C . VAL A 1 83 ? -18.078 -5.615 15.861 1.00 78.44 83 VAL A C 1
ATOM 622 O O . VAL A 1 83 ? -19.026 -5.947 16.565 1.00 78.44 83 VAL A O 1
ATOM 625 N N . VAL A 1 84 ? -17.256 -4.619 16.209 1.00 74.00 84 VAL A N 1
ATOM 626 C CA . VAL A 1 84 ? -17.416 -3.865 17.464 1.00 74.00 84 VAL A CA 1
ATOM 627 C C . VAL A 1 84 ? -18.715 -3.058 17.475 1.00 74.00 84 VAL A C 1
ATOM 629 O O . VAL A 1 84 ? -19.371 -3.000 18.511 1.00 74.00 84 VAL A O 1
ATOM 632 N N . THR A 1 85 ? -19.118 -2.460 16.349 1.00 71.31 85 THR A N 1
ATOM 633 C CA . THR A 1 85 ? -20.420 -1.780 16.259 1.00 71.31 85 THR A CA 1
ATOM 634 C C . THR A 1 85 ? -21.588 -2.757 16.357 1.00 71.31 85 THR A C 1
ATOM 636 O O . THR A 1 85 ? -22.531 -2.474 17.079 1.00 71.31 85 THR A O 1
ATOM 639 N N . ALA A 1 86 ? -21.501 -3.929 15.722 1.00 72.00 86 ALA A N 1
ATOM 640 C CA . ALA A 1 86 ? -22.566 -4.933 15.766 1.00 72.00 86 ALA A CA 1
ATOM 641 C C . ALA A 1 86 ? -22.748 -5.579 17.151 1.00 72.00 86 ALA A C 1
ATOM 643 O O . ALA A 1 86 ? -23.827 -6.059 17.456 1.00 72.00 86 ALA A O 1
ATOM 644 N N . LEU A 1 87 ? -21.703 -5.611 17.985 1.00 64.81 87 LEU A N 1
ATOM 645 C CA . LEU A 1 87 ? -21.780 -6.081 19.377 1.00 64.81 87 LEU A CA 1
ATOM 646 C C . LEU A 1 87 ? -22.324 -5.022 20.349 1.00 64.81 87 LEU A C 1
ATOM 648 O O . LEU A 1 87 ? -22.574 -5.336 21.513 1.00 64.81 87 LEU A O 1
ATOM 652 N N . ARG A 1 88 ? -22.410 -3.762 19.909 1.00 60.06 88 ARG A N 1
ATOM 653 C CA . ARG A 1 88 ? -22.924 -2.642 20.702 1.00 60.06 88 ARG A CA 1
ATOM 654 C C . ARG A 1 88 ? -24.446 -2.506 20.584 1.00 60.06 88 ARG A C 1
ATOM 656 O O . ARG A 1 88 ? -25.059 -2.087 21.566 1.00 60.06 88 ARG A O 1
ATOM 663 N N . ASP A 1 89 ? -24.991 -2.792 19.403 1.00 54.03 89 ASP A N 1
ATOM 664 C CA . ASP A 1 89 ? -26.425 -2.742 19.078 1.00 54.03 89 ASP A CA 1
ATOM 665 C C . ASP A 1 89 ? -27.155 -4.017 19.537 1.00 54.03 89 ASP A C 1
ATOM 667 O O . ASP A 1 89 ? -28.318 -3.892 19.986 1.00 54.03 89 ASP A O 1
#